Protein AF-A0A2X3GY28-F1 (afdb_monomer)

Sequence (43 aa):
MSANRDVTINEEFDDYAWVKAEDLKNYDLNAATRVTLSLKGLL

Nearest PDB structures (foldseek):
  3oga-assembly1_A  TM=9.745E-01  e=6.333E-03  Salmonella enterica subsp. enterica serovar Typhimurium str. LT2
  3n77-assembly1_A  TM=9.656E-01  e=9.774E-03  Salmonella enterica subsp. enterica serovar Typhimurium

Mean predicted aligned error: 3.98 Å

Solvent-accessible surface area (backbone atoms only — not comparable to full-atom values): 3096 Å² total; per-residue (Å²): 133,80,93,81,76,87,78,86,79,58,94,92,46,95,76,87,80,94,76,55,56,92,53,51,74,79,52,96,63,54,72,70,58,44,53,52,37,40,77,69,69,46,91

pLDDT: mean 93.08, std 10.22, range [53.56, 98.5]

Radius of gyration: 12.35 Å; Cα contacts (8 Å, |Δi|>4): 16; chains: 1; bounding box: 26×18×28 Å

Secondary structure (DSSP, 8-state):
--S-------TT-S------GGGGGGS---HHHHHHHHHTT--

Structure (mmCIF, N/CA/C/O backbone):
data_AF-A0A2X3GY28-F1
#
_entry.id   AF-A0A2X3GY28-F1
#
loop_
_atom_site.group_PDB
_atom_site.id
_atom_site.type_symbol
_atom_site.label_atom_id
_atom_site.label_alt_id
_atom_site.label_comp_id
_atom_site.label_asym_id
_atom_site.label_entity_id
_atom_site.label_seq_id
_atom_site.pdbx_PDB_ins_code
_atom_site.Cartn_x
_atom_site.Cartn_y
_atom_site.Cartn_z
_atom_site.occupancy
_atom_site.B_iso_or_equiv
_atom_site.auth_seq_id
_atom_site.auth_comp_id
_atom_site.auth_asym_id
_atom_site.auth_atom_id
_atom_site.pdbx_PDB_model_num
ATOM 1 N N . MET A 1 1 ? -14.200 6.998 -17.129 1.00 53.56 1 MET A N 1
ATOM 2 C CA . MET A 1 1 ? -13.010 6.153 -16.894 1.00 53.56 1 MET A CA 1
ATOM 3 C C . MET A 1 1 ? -11.900 7.057 -16.380 1.00 53.56 1 MET A C 1
ATOM 5 O O . MET A 1 1 ? -11.763 8.153 -16.907 1.00 53.56 1 MET A O 1
ATOM 9 N N . SER A 1 2 ? -11.198 6.678 -15.311 1.00 61.31 2 SER A N 1
ATOM 10 C CA . SER A 1 2 ? -10.089 7.472 -14.759 1.00 61.31 2 SER A CA 1
ATOM 11 C C . SER A 1 2 ? -8.903 7.430 -15.727 1.00 61.31 2 SER A C 1
ATOM 13 O O . SER A 1 2 ? -8.498 6.339 -16.110 1.00 61.31 2 SER A O 1
ATOM 15 N N . ALA A 1 3 ? -8.350 8.582 -16.108 1.00 65.69 3 ALA A N 1
ATOM 16 C CA . ALA A 1 3 ? -7.339 8.684 -17.168 1.00 65.69 3 ALA A CA 1
ATOM 17 C C . ALA A 1 3 ? -5.927 8.174 -16.792 1.00 65.69 3 ALA A C 1
ATOM 19 O O . ALA A 1 3 ? -5.084 8.063 -17.669 1.00 65.69 3 ALA A O 1
ATOM 20 N N . ASN A 1 4 ? -5.674 7.830 -15.521 1.00 72.62 4 ASN A N 1
ATOM 21 C CA . ASN A 1 4 ? -4.332 7.528 -14.996 1.00 72.62 4 ASN A CA 1
ATOM 22 C C . ASN A 1 4 ? -4.278 6.155 -14.297 1.00 72.62 4 ASN A C 1
ATOM 24 O O . ASN A 1 4 ? -4.021 6.080 -13.096 1.00 72.62 4 ASN A O 1
ATOM 28 N N . ARG A 1 5 ? -4.613 5.072 -15.005 1.00 82.00 5 ARG A N 1
ATOM 29 C CA . ARG A 1 5 ? -4.488 3.691 -14.484 1.00 82.00 5 ARG A CA 1
ATOM 30 C C . ARG A 1 5 ? -3.263 2.954 -15.020 1.00 82.00 5 ARG A C 1
ATOM 32 O O . ARG A 1 5 ? -2.899 1.941 -14.428 1.00 82.00 5 ARG A O 1
ATOM 39 N N . ASP A 1 6 ? -2.643 3.473 -16.076 1.00 87.94 6 ASP A N 1
ATOM 40 C CA . ASP A 1 6 ? -1.463 2.874 -16.689 1.00 87.94 6 ASP A CA 1
ATOM 41 C C . ASP A 1 6 ? -0.230 3.170 -15.831 1.00 87.94 6 ASP A C 1
ATOM 43 O O . ASP A 1 6 ? 0.191 4.321 -15.697 1.00 87.94 6 ASP A O 1
ATOM 47 N N . VAL A 1 7 ? 0.336 2.126 -15.226 1.00 90.94 7 VAL A N 1
ATOM 48 C CA . VAL A 1 7 ? 1.594 2.195 -14.475 1.00 90.94 7 VAL A CA 1
ATOM 49 C C . VAL A 1 7 ? 2.614 1.298 -15.169 1.00 90.94 7 VAL A C 1
ATOM 51 O O . VAL A 1 7 ? 2.319 0.156 -15.518 1.00 90.94 7 VAL A O 1
ATOM 54 N N . THR A 1 8 ? 3.819 1.827 -15.370 1.00 94.31 8 THR A N 1
ATOM 55 C CA . THR A 1 8 ? 5.009 1.053 -15.740 1.00 94.31 8 THR A CA 1
ATOM 56 C C . THR A 1 8 ? 5.950 1.084 -14.547 1.00 94.31 8 THR A C 1
ATOM 58 O O . THR A 1 8 ? 6.343 2.165 -14.109 1.00 94.31 8 THR A O 1
ATOM 61 N N . ILE A 1 9 ? 6.268 -0.085 -14.003 1.00 95.19 9 ILE A N 1
ATOM 62 C CA . ILE A 1 9 ? 7.223 -0.237 -12.904 1.00 95.19 9 ILE A CA 1
ATOM 63 C C . ILE A 1 9 ? 8.619 -0.541 -13.461 1.00 95.19 9 ILE A C 1
ATOM 65 O O . ILE A 1 9 ? 8.748 -1.067 -14.567 1.00 95.19 9 ILE A O 1
ATOM 69 N N . ASN A 1 10 ? 9.657 -0.130 -12.735 1.00 96.81 10 ASN A N 1
ATOM 70 C CA . ASN A 1 10 ? 11.051 -0.426 -13.068 1.00 96.81 10 ASN A CA 1
ATOM 71 C C . ASN A 1 10 ? 11.470 -1.785 -12.472 1.00 96.81 10 ASN A C 1
ATOM 73 O O . ASN A 1 10 ? 10.658 -2.498 -11.896 1.00 96.81 10 ASN A O 1
ATOM 77 N N . GLU A 1 11 ? 12.755 -2.118 -12.572 1.00 96.75 11 GLU A N 1
ATOM 78 C CA . GLU A 1 11 ? 13.335 -3.373 -12.070 1.00 96.75 11 GLU A CA 1
ATOM 79 C C . GLU A 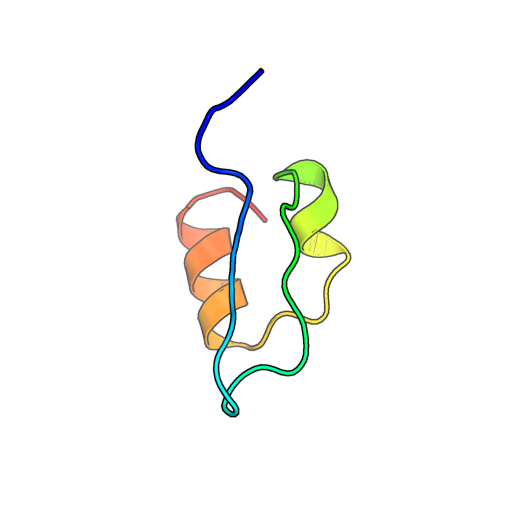1 11 ? 13.339 -3.538 -10.540 1.00 96.75 11 GLU A C 1
ATOM 81 O O . GLU A 1 11 ? 13.670 -4.613 -10.050 1.00 96.75 11 GLU A O 1
ATOM 86 N N . GLU A 1 12 ? 12.982 -2.504 -9.771 1.00 97.38 12 GLU A N 1
ATOM 87 C CA . GLU A 1 12 ? 12.878 -2.608 -8.309 1.00 97.38 12 GLU A CA 1
ATOM 88 C C . GLU A 1 12 ? 11.579 -3.291 -7.858 1.00 97.38 12 GLU A C 1
ATOM 90 O O . GLU A 1 12 ? 11.484 -3.734 -6.712 1.00 97.38 12 GLU A O 1
ATOM 95 N N . PHE A 1 13 ? 10.574 -3.362 -8.735 1.00 95.88 13 PHE A N 1
ATOM 96 C CA . PHE A 1 13 ? 9.261 -3.914 -8.423 1.00 95.88 13 PHE A CA 1
ATOM 97 C C . PHE A 1 13 ? 8.842 -4.924 -9.486 1.00 95.88 13 PHE A C 1
ATOM 99 O O . PHE A 1 13 ? 8.823 -4.619 -10.676 1.00 95.88 13 PHE A O 1
ATOM 106 N N . ASP A 1 14 ? 8.435 -6.108 -9.038 1.00 96.00 14 ASP A N 1
ATOM 107 C CA . ASP A 1 14 ? 7.970 -7.170 -9.932 1.00 96.00 14 ASP A CA 1
ATOM 108 C C . ASP A 1 14 ? 6.486 -7.025 -10.312 1.00 96.00 14 ASP A C 1
ATOM 110 O O . ASP A 1 14 ? 6.068 -7.506 -11.364 1.00 96.00 14 ASP A O 1
ATOM 114 N N . ASP A 1 15 ? 5.676 -6.371 -9.468 1.00 96.12 15 ASP A N 1
ATOM 115 C CA . ASP A 1 15 ? 4.237 -6.190 -9.695 1.00 96.12 15 ASP A CA 1
ATOM 116 C C . ASP A 1 15 ? 3.680 -4.936 -8.990 1.00 96.12 15 ASP A C 1
ATOM 118 O O . ASP A 1 15 ? 4.295 -4.380 -8.074 1.00 96.12 15 ASP A O 1
ATOM 122 N N . TYR A 1 16 ? 2.489 -4.492 -9.401 1.00 95.00 16 TYR A N 1
ATOM 123 C CA . TYR A 1 16 ? 1.728 -3.435 -8.739 1.00 95.00 16 TYR A CA 1
ATOM 124 C C . TYR A 1 16 ? 0.221 -3.717 -8.747 1.00 95.00 16 TYR A C 1
ATOM 126 O O . TYR A 1 16 ? -0.330 -4.325 -9.660 1.00 95.00 16 TYR A O 1
ATOM 134 N N . ALA A 1 17 ? -0.486 -3.196 -7.741 1.00 95.12 17 ALA A N 1
ATOM 135 C CA . ALA A 1 17 ? -1.934 -3.343 -7.642 1.00 95.12 17 ALA A CA 1
ATOM 136 C C . ALA A 1 17 ? -2.621 -2.046 -7.204 1.00 95.12 17 ALA A C 1
ATOM 138 O O . ALA A 1 17 ? -2.163 -1.330 -6.314 1.00 95.12 17 ALA A O 1
ATOM 139 N N . TRP A 1 18 ? -3.788 -1.782 -7.793 1.00 94.62 18 TRP A N 1
ATOM 140 C CA . TRP A 1 18 ? -4.723 -0.770 -7.305 1.00 94.62 18 TRP A CA 1
ATOM 141 C C . TRP A 1 18 ? -5.686 -1.412 -6.302 1.00 94.62 18 TRP A C 1
ATOM 143 O O . TRP A 1 18 ? -6.669 -2.036 -6.702 1.00 94.62 18 TRP A O 1
ATOM 153 N N . VAL A 1 19 ? -5.417 -1.253 -5.008 1.00 95.69 19 VAL A N 1
ATOM 154 C CA . VAL A 1 19 ? -6.141 -1.952 -3.932 1.00 95.69 19 VAL A CA 1
ATOM 155 C C . VAL A 1 19 ? -7.138 -1.014 -3.247 1.00 95.69 19 VAL A C 1
ATOM 157 O O . VAL A 1 19 ? -6.819 0.141 -2.957 1.00 95.69 19 VAL A O 1
ATOM 160 N N . LYS A 1 20 ? -8.362 -1.488 -2.983 1.00 95.44 20 LYS A N 1
ATOM 161 C CA . LYS A 1 20 ? -9.318 -0.765 -2.129 1.00 95.44 20 LYS A CA 1
ATOM 162 C C . LYS A 1 20 ? -8.890 -0.860 -0.665 1.00 95.44 20 LYS A C 1
ATOM 164 O O . LYS A 1 20 ? -8.322 -1.864 -0.259 1.00 95.44 20 LYS A O 1
ATOM 169 N N . ALA A 1 21 ? -9.235 0.138 0.150 1.00 97.06 21 ALA A N 1
ATOM 170 C CA . ALA A 1 21 ? -8.842 0.164 1.563 1.00 97.06 21 ALA A CA 1
ATOM 171 C C . ALA A 1 21 ? -9.232 -1.119 2.328 1.00 97.06 21 ALA A C 1
ATOM 173 O O . ALA A 1 21 ? -8.408 -1.690 3.031 1.00 97.06 21 ALA A O 1
ATOM 174 N N . GLU A 1 22 ? -10.455 -1.615 2.115 1.00 97.44 22 GLU A N 1
ATOM 175 C CA . GLU A 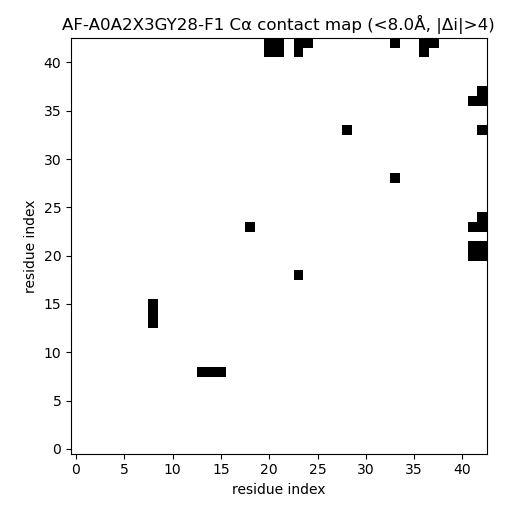1 22 ? -10.984 -2.835 2.748 1.00 97.44 22 GLU A CA 1
ATOM 176 C C . GLU A 1 22 ? -10.166 -4.109 2.465 1.00 97.44 22 GLU A C 1
ATOM 178 O O . GLU A 1 22 ? -10.159 -5.029 3.289 1.00 97.44 22 GLU A O 1
ATOM 183 N N . ASP A 1 23 ? -9.429 -4.128 1.351 1.00 98.12 23 ASP A N 1
ATOM 184 C CA . ASP A 1 23 ? -8.631 -5.265 0.897 1.00 98.12 23 ASP A CA 1
ATOM 185 C C . ASP A 1 23 ? -7.144 -5.156 1.278 1.00 98.12 23 ASP A C 1
ATOM 187 O O . ASP A 1 23 ? -6.429 -6.154 1.206 1.00 98.12 23 ASP A O 1
ATOM 191 N N . LEU A 1 24 ? -6.659 -3.989 1.733 1.00 98.00 24 LEU A N 1
ATOM 192 C CA . LEU A 1 24 ? -5.236 -3.764 2.051 1.00 98.00 24 LEU A CA 1
ATOM 193 C C . LEU A 1 24 ? -4.697 -4.746 3.097 1.00 98.00 24 LEU A C 1
ATOM 195 O O . LEU A 1 24 ? -3.555 -5.193 3.006 1.00 98.00 24 LEU A O 1
ATOM 199 N N . LYS A 1 25 ? -5.527 -5.123 4.074 1.00 96.00 25 LYS A N 1
ATOM 200 C CA . LYS A 1 25 ? -5.165 -6.079 5.133 1.00 96.00 25 LYS A CA 1
ATOM 201 C C . LY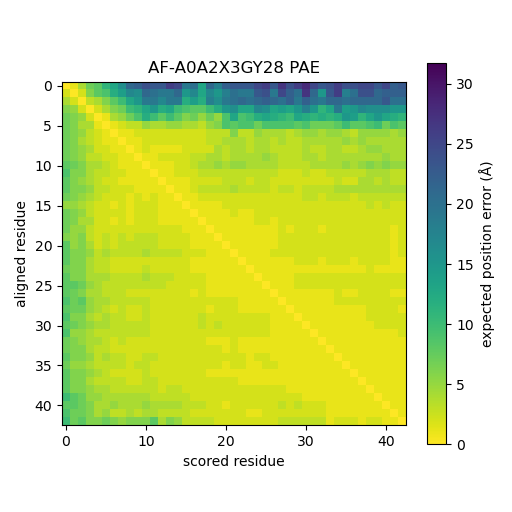S A 1 25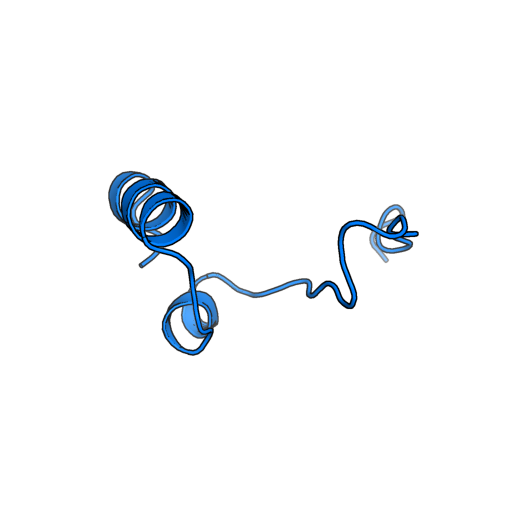 ? -4.883 -7.497 4.621 1.00 96.00 25 LYS A C 1
ATOM 203 O O . LYS A 1 25 ? -4.293 -8.283 5.356 1.00 96.00 25 LYS A O 1
ATOM 208 N N . ASN A 1 26 ? -5.309 -7.816 3.396 1.00 97.94 26 ASN A N 1
ATOM 209 C CA . ASN A 1 26 ? -5.136 -9.131 2.780 1.00 97.94 26 ASN A CA 1
ATOM 210 C C . ASN A 1 26 ? -3.793 -9.266 2.036 1.00 97.94 26 ASN A C 1
ATOM 212 O O . ASN A 1 26 ? -3.471 -10.357 1.575 1.00 97.94 26 ASN A O 1
ATOM 216 N N . TYR A 1 27 ? -3.018 -8.182 1.910 1.00 97.81 27 TYR A N 1
ATOM 217 C CA . TYR A 1 27 ? -1.709 -8.180 1.255 1.00 97.81 27 TYR A CA 1
ATOM 218 C C . TYR A 1 27 ? -0.571 -8.396 2.258 1.00 97.81 27 TYR A C 1
ATOM 220 O O . TYR A 1 27 ? -0.653 -7.990 3.424 1.00 97.81 27 TYR A O 1
ATOM 228 N N . ASP A 1 28 ? 0.531 -8.982 1.782 1.00 97.50 28 ASP A N 1
ATOM 229 C CA . ASP A 1 28 ? 1.768 -9.102 2.556 1.00 97.50 28 ASP A CA 1
ATOM 230 C C . ASP A 1 28 ? 2.526 -7.767 2.581 1.00 97.50 28 ASP A C 1
ATOM 232 O O . ASP A 1 28 ? 3.449 -7.497 1.814 1.00 97.50 28 ASP A O 1
ATOM 236 N N . LEU A 1 29 ? 2.049 -6.865 3.435 1.00 97.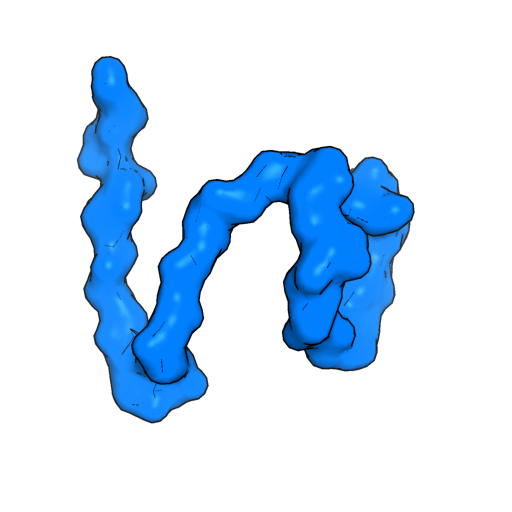56 29 LEU A N 1
ATOM 237 C CA . LEU A 1 29 ? 2.644 -5.551 3.616 1.00 97.56 29 LEU A CA 1
ATOM 238 C C . LEU A 1 29 ? 3.884 -5.647 4.502 1.00 97.56 29 LEU A C 1
ATOM 240 O O . LEU A 1 29 ? 3.803 -6.114 5.645 1.00 97.56 29 LEU A O 1
ATOM 244 N N . ASN A 1 30 ? 4.991 -5.075 4.023 1.00 97.31 30 ASN A N 1
ATOM 245 C CA . ASN A 1 30 ? 6.178 -4.885 4.847 1.00 97.31 30 ASN A CA 1
ATOM 246 C C . ASN A 1 30 ? 5.870 -4.021 6.093 1.00 97.31 30 ASN A C 1
ATOM 248 O O . ASN A 1 30 ? 4.876 -3.285 6.153 1.00 97.31 30 ASN A O 1
ATOM 252 N N . ALA A 1 31 ? 6.746 -4.096 7.099 1.00 98.19 31 ALA A N 1
ATOM 253 C CA . ALA A 1 31 ? 6.526 -3.461 8.398 1.00 98.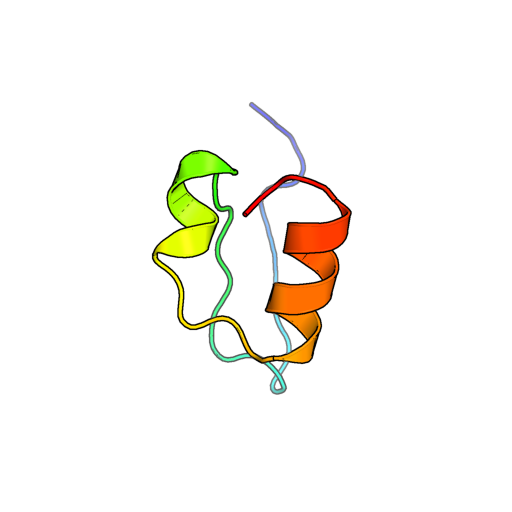19 31 ALA A CA 1
ATOM 254 C C . ALA A 1 31 ? 6.308 -1.938 8.307 1.00 98.19 31 ALA A C 1
ATOM 256 O O . ALA A 1 31 ? 5.406 -1.406 8.955 1.00 98.19 31 ALA A O 1
ATOM 257 N N . ALA A 1 32 ? 7.088 -1.239 7.479 1.00 98.31 32 ALA A N 1
ATOM 258 C CA . ALA A 1 32 ? 6.994 0.213 7.333 1.00 98.31 32 ALA A CA 1
ATOM 259 C C . ALA A 1 32 ? 5.678 0.644 6.662 1.00 98.31 32 ALA A C 1
ATOM 261 O O . ALA A 1 32 ? 5.014 1.584 7.113 1.00 98.31 32 ALA A O 1
ATOM 262 N N . THR A 1 33 ? 5.261 -0.076 5.619 1.00 98.00 33 THR A N 1
ATOM 263 C CA . THR A 1 33 ? 4.008 0.177 4.902 1.00 98.00 33 THR A CA 1
ATOM 264 C C . THR A 1 33 ? 2.806 -0.095 5.800 1.00 98.00 33 THR A C 1
ATOM 266 O O . THR A 1 33 ? 1.883 0.719 5.848 1.00 98.00 33 THR A O 1
ATOM 269 N N . ARG A 1 34 ? 2.840 -1.181 6.586 1.00 98.31 34 ARG A N 1
ATOM 270 C CA . ARG A 1 34 ? 1.787 -1.507 7.557 1.00 98.31 34 ARG A CA 1
ATOM 271 C C . ARG A 1 34 ? 1.606 -0.396 8.592 1.00 98.31 34 ARG A C 1
ATOM 273 O O . ARG A 1 34 ? 0.491 0.081 8.768 1.00 98.31 34 ARG A O 1
ATOM 280 N N . VAL A 1 35 ? 2.691 0.070 9.217 1.00 98.44 35 VAL A N 1
ATOM 281 C CA . VAL A 1 35 ? 2.635 1.182 10.186 1.00 98.44 35 VAL A CA 1
ATOM 282 C C . VAL A 1 35 ? 2.029 2.432 9.548 1.00 98.44 35 VAL A C 1
ATOM 284 O O . VAL A 1 35 ? 1.128 3.047 10.117 1.00 98.44 35 VAL A O 1
ATOM 287 N N . THR A 1 36 ? 2.481 2.785 8.345 1.00 98.50 36 THR A N 1
ATOM 288 C CA . THR A 1 3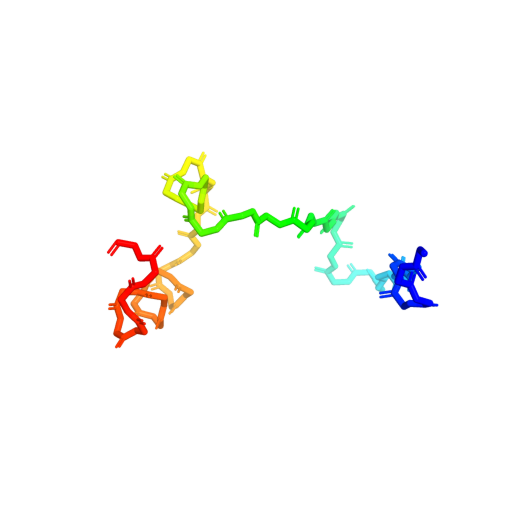6 ? 2.008 3.984 7.643 1.00 98.50 36 THR A CA 1
ATOM 289 C C . THR A 1 36 ? 0.512 3.918 7.336 1.00 98.50 36 THR A C 1
ATOM 291 O O . THR A 1 36 ? -0.210 4.885 7.585 1.00 98.50 36 THR A O 1
ATOM 294 N N . LEU A 1 37 ? 0.022 2.785 6.830 1.00 98.25 37 LEU A N 1
ATOM 295 C CA . LEU A 1 37 ? -1.392 2.620 6.489 1.00 98.25 37 LEU A CA 1
ATOM 296 C C . LEU A 1 37 ? -2.289 2.538 7.735 1.00 98.25 37 LEU A C 1
ATOM 298 O O . LEU A 1 37 ? -3.378 3.114 7.723 1.00 98.25 37 LEU A O 1
ATOM 302 N N . SER A 1 38 ? -1.819 1.936 8.834 1.00 97.75 38 SER A N 1
ATOM 303 C CA . SER A 1 38 ? -2.521 1.969 10.126 1.00 97.75 38 SER A CA 1
ATOM 304 C C . SER A 1 38 ? -2.634 3.390 10.685 1.00 97.75 38 SER A C 1
ATOM 306 O O . SER A 1 38 ? -3.711 3.794 11.111 1.00 97.75 38 SER A O 1
ATOM 308 N N . LEU A 1 39 ? -1.568 4.199 10.617 1.00 98.44 39 LEU A N 1
ATOM 309 C CA . LEU A 1 39 ? -1.615 5.612 11.032 1.00 98.44 39 LEU A CA 1
ATOM 310 C C . LEU A 1 39 ? -2.583 6.451 10.186 1.00 98.44 39 LEU A C 1
ATOM 312 O O . LEU A 1 39 ? -3.105 7.461 10.654 1.00 98.44 39 LEU A O 1
ATOM 316 N N . LYS A 1 40 ? -2.830 6.041 8.938 1.00 97.88 40 LYS A N 1
ATOM 317 C CA . LYS A 1 40 ? -3.827 6.653 8.052 1.00 97.88 40 LYS A CA 1
ATOM 318 C C . LYS A 1 40 ? -5.252 6.132 8.277 1.00 97.88 40 LYS A C 1
ATOM 320 O O . LYS A 1 40 ? -6.162 6.656 7.643 1.00 97.88 40 LYS A O 1
ATOM 325 N N . GLY A 1 41 ? -5.452 5.141 9.150 1.00 97.56 41 GLY A N 1
ATOM 326 C CA . GLY A 1 41 ? -6.755 4.513 9.397 1.00 97.56 41 GLY A CA 1
ATOM 327 C C . GLY A 1 41 ? -7.259 3.657 8.231 1.00 97.56 41 GLY A C 1
ATOM 328 O O . GLY A 1 41 ? -8.466 3.514 8.060 1.00 97.56 41 GLY A O 1
ATOM 329 N N . LEU A 1 42 ? -6.347 3.143 7.397 1.00 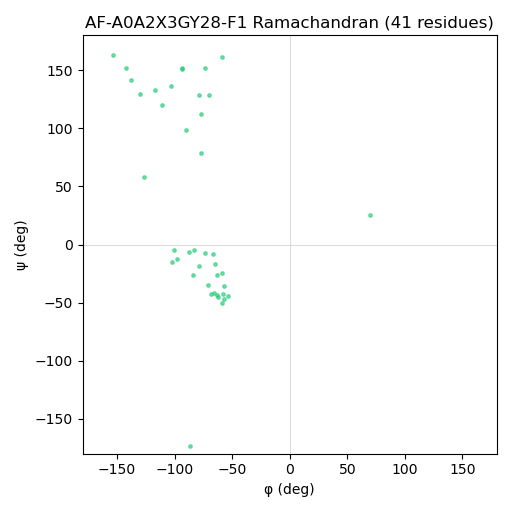96.81 42 LEU A N 1
ATOM 330 C CA . LEU A 1 42 ? -6.661 2.313 6.225 1.00 96.81 42 LEU A CA 1
ATOM 331 C C . LEU A 1 42 ? -6.462 0.810 6.478 1.00 96.81 42 LEU A C 1
ATOM 333 O O . LEU A 1 42 ? -6.752 0.009 5.591 1.00 96.81 42 LEU A O 1
ATOM 337 N N . LEU A 1 43 ? -5.95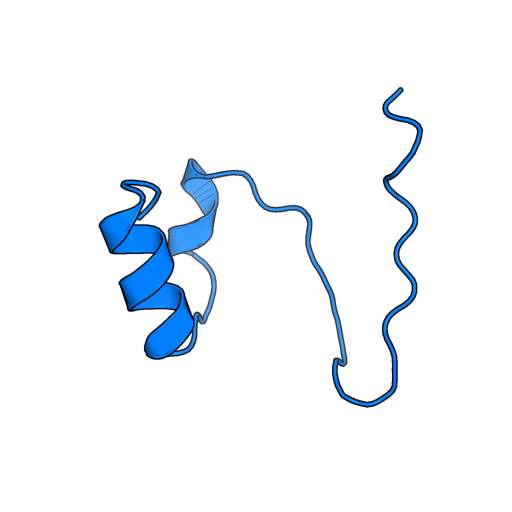0 0.444 7.657 1.00 92.69 43 LEU A N 1
ATOM 338 C CA . LEU A 1 43 ? -5.761 -0.929 8.132 1.00 92.69 43 LEU A CA 1
ATOM 339 C C . LEU A 1 43 ? -6.443 -1.132 9.480 1.00 92.69 43 LEU A C 1
ATOM 341 O O . LEU A 1 43 ? -6.402 -0.178 10.289 1.00 92.69 43 LEU A O 1
#

Organism: Klebsiella pneumoniae (NCBI:txid573)

Foldseek 3Di:
DDPPPDDDDDPVDPDDDDDQLVCPVVDPDDPVRVVVCVVVVSD